Protein AF-A0A839EZM9-F1 (afdb_monomer)

Nearest PDB structures (foldseek):
  3ia8-assembly1_A  TM=6.409E-01  e=9.139E-02  Homo sapiens
  3ec5-assembly1_A  TM=2.414E-01  e=6.499E-01  Borreliella burgdorferi
  3cka-assembly1_A  TM=2.367E-01  e=7.990E-01  Borreliella burgdorferi
  2af5-assembly1_A  TM=2.163E-01  e=9.822E-01  Borreliella burgdorferi
  7sqc-assembly1_V1  TM=1.713E-01  e=1.410E+00  Chlamydomonas reinhardtii

Solvent-accessible surface area (backbone atoms only — not comparable to full-atom values): 9876 Å² total; per-residue (Å²): 140,86,83,84,84,84,82,83,82,83,82,82,80,82,77,81,78,79,79,77,78,74,74,77,53,41,67,59,53,51,56,54,58,55,73,52,51,45,60,26,35,43,71,54,88,91,54,70,34,35,39,36,29,43,70,40,80,93,68,60,28,37,40,38,38,37,37,61,46,101,88,44,48,36,37,36,40,35,37,68,60,88,79,41,31,35,35,41,34,40,43,76,88,68,28,36,34,30,26,32,57,77,45,56,47,99,85,63,25,44,29,28,41,56,74,53,61,46,75,58,82,49,66,89,39,68,42,69,42,32,37,36,45,31,82,43,87,92,66,36,37,35,40,27,56,29,71,42,51,30,92,56,86,85,56,78,94,71,69,68,40,63,79,46,45,25,32,56,81,129

Structure (mmCIF, N/CA/C/O backbone):
data_AF-A0A839EZM9-F1
#
_entry.id   AF-A0A839EZM9-F1
#
loop_
_atom_site.group_PDB
_atom_site.id
_atom_site.type_symbol
_atom_site.label_atom_id
_atom_site.label_alt_id
_atom_site.label_comp_id
_atom_site.label_asym_id
_atom_site.label_entity_id
_atom_site.label_seq_id
_atom_site.pdbx_PDB_ins_code
_atom_site.Cartn_x
_atom_site.Cartn_y
_atom_site.Cartn_z
_atom_site.occupancy
_atom_site.B_iso_or_equiv
_atom_site.auth_seq_id
_atom_site.auth_comp_id
_atom_site.auth_asym_id
_atom_site.auth_atom_id
_atom_site.pdbx_PDB_model_num
ATOM 1 N N . MET A 1 1 ? -30.569 -65.430 45.690 1.00 43.56 1 MET A N 1
ATOM 2 C CA . MET A 1 1 ? -30.131 -65.496 44.280 1.00 43.56 1 MET A CA 1
ATOM 3 C C . MET A 1 1 ? -30.342 -64.098 43.716 1.00 43.56 1 MET A C 1
ATOM 5 O O . MET A 1 1 ? -31.481 -63.703 43.513 1.00 43.56 1 MET A O 1
ATOM 9 N N . SER A 1 2 ? -29.278 -63.297 43.670 1.00 43.06 2 SER A N 1
ATOM 10 C CA . SER A 1 2 ? -29.347 -61.831 43.569 1.00 43.06 2 SER A CA 1
ATOM 11 C C . SER A 1 2 ? -28.694 -61.381 42.264 1.00 43.06 2 SER A C 1
ATOM 13 O O . SER A 1 2 ? -27.519 -61.664 42.055 1.00 43.06 2 SER A O 1
ATOM 15 N N . ILE A 1 3 ? -29.442 -60.702 41.391 1.00 44.88 3 ILE A N 1
ATOM 16 C CA . ILE A 1 3 ? -28.928 -60.137 40.132 1.00 44.88 3 ILE A CA 1
ATOM 17 C C . ILE A 1 3 ? -28.670 -58.638 40.358 1.00 44.88 3 ILE A C 1
ATOM 19 O O . ILE A 1 3 ? -29.610 -57.936 40.745 1.00 44.88 3 ILE A O 1
ATOM 23 N N . PRO A 1 4 ? -27.447 -58.113 40.145 1.00 52.09 4 PRO A N 1
ATOM 24 C CA . PRO A 1 4 ? -27.188 -56.687 40.285 1.00 52.09 4 PRO A CA 1
ATOM 25 C C . PRO A 1 4 ? -27.664 -55.933 39.035 1.00 52.09 4 PRO A C 1
ATOM 27 O O . PRO A 1 4 ? -27.458 -56.364 37.902 1.00 52.09 4 PRO A O 1
ATOM 30 N N . ARG A 1 5 ? -28.315 -54.788 39.251 1.00 53.97 5 ARG A N 1
ATOM 31 C CA . ARG A 1 5 ? -28.711 -53.842 38.202 1.00 53.97 5 ARG A CA 1
ATOM 32 C C . ARG A 1 5 ? -27.515 -52.949 37.863 1.00 53.97 5 ARG A C 1
ATOM 34 O O . ARG A 1 5 ? -27.083 -52.176 38.711 1.00 53.97 5 ARG A O 1
ATOM 41 N N . PHE A 1 6 ? -27.005 -53.034 36.637 1.00 49.25 6 PHE A N 1
ATOM 42 C CA . PHE A 1 6 ? -26.054 -52.058 36.104 1.00 49.25 6 PHE A CA 1
ATOM 43 C C . PHE A 1 6 ? -26.814 -50.800 35.669 1.00 49.25 6 PHE A C 1
ATOM 45 O O . PHE A 1 6 ? -27.643 -50.853 34.762 1.00 49.25 6 PHE A O 1
ATOM 52 N N . ALA A 1 7 ? -26.552 -49.673 36.331 1.00 53.09 7 ALA A N 1
ATOM 53 C CA . ALA A 1 7 ? -26.998 -48.361 35.880 1.00 53.09 7 ALA A CA 1
ATOM 54 C C . ALA A 1 7 ? -26.019 -47.851 34.812 1.00 53.09 7 ALA A C 1
ATOM 56 O O . ALA A 1 7 ? -24.837 -47.658 35.090 1.00 53.09 7 ALA A O 1
ATOM 57 N N . LEU A 1 8 ? -26.506 -47.665 33.585 1.00 51.34 8 LEU A N 1
ATOM 58 C CA . LEU A 1 8 ? -25.738 -47.094 32.484 1.00 51.34 8 LEU A CA 1
ATOM 59 C C . LEU A 1 8 ? -25.811 -45.563 32.590 1.00 51.34 8 LEU A C 1
ATOM 61 O O . LEU A 1 8 ? -26.874 -44.977 32.395 1.00 51.34 8 LEU A O 1
ATOM 65 N N . ALA A 1 9 ? -24.701 -44.921 32.949 1.00 54.12 9 ALA A N 1
ATOM 66 C CA . ALA A 1 9 ? -24.593 -43.467 32.976 1.00 54.12 9 ALA A CA 1
ATOM 67 C C . ALA A 1 9 ? -24.243 -42.958 31.570 1.00 54.12 9 ALA A C 1
ATOM 69 O O . ALA A 1 9 ? -23.129 -43.154 31.086 1.00 54.12 9 ALA A O 1
ATOM 70 N N . THR A 1 10 ? -25.200 -42.321 30.900 1.00 58.19 10 THR A N 1
ATOM 71 C CA . THR A 1 10 ? -24.988 -41.693 29.592 1.00 58.19 10 THR A CA 1
ATOM 72 C C . THR A 1 10 ? -24.277 -40.354 29.789 1.00 58.19 10 THR A C 1
ATOM 74 O O . THR A 1 10 ? -24.883 -39.382 30.235 1.00 58.19 10 THR A O 1
ATOM 77 N N . ALA A 1 11 ? -22.981 -40.295 29.484 1.00 58.50 11 ALA A N 1
ATOM 78 C CA . ALA A 1 11 ? -22.226 -39.046 29.465 1.00 58.50 11 ALA A CA 1
ATOM 79 C C . ALA A 1 11 ? -22.577 -38.252 28.195 1.00 58.50 11 ALA A C 1
ATOM 81 O O . ALA A 1 11 ? -22.257 -38.667 27.081 1.00 58.50 11 ALA A O 1
ATOM 82 N N . LEU A 1 12 ? -23.259 -37.117 28.360 1.00 59.53 12 LEU A N 1
ATOM 83 C CA . LEU A 1 12 ? -23.589 -36.196 27.274 1.00 59.53 12 LEU A CA 1
ATOM 84 C C . LEU A 1 12 ? -22.368 -35.302 26.998 1.00 59.53 12 LEU A C 1
ATOM 86 O O . LEU A 1 12 ? -22.101 -34.356 27.737 1.00 59.53 12 LEU A O 1
ATOM 90 N N . ALA A 1 13 ? -21.594 -35.621 25.961 1.00 56.31 13 ALA A N 1
ATOM 91 C CA . ALA A 1 13 ? -20.490 -34.776 25.517 1.00 56.31 13 ALA A CA 1
ATOM 92 C C . ALA A 1 13 ? -21.050 -33.536 24.795 1.00 56.31 13 ALA A C 1
ATOM 94 O O . ALA A 1 13 ? -21.549 -33.637 23.676 1.00 56.31 13 ALA A O 1
ATOM 95 N N . LEU A 1 14 ? -20.981 -32.362 25.432 1.00 57.12 14 LEU A N 1
ATOM 96 C CA . LEU A 1 14 ? -21.237 -31.084 24.765 1.00 57.12 14 LEU A CA 1
ATOM 97 C C . LEU A 1 14 ? -20.052 -30.762 23.846 1.00 57.12 14 LEU A C 1
ATOM 99 O O . LEU A 1 14 ? -18.995 -30.323 24.296 1.00 57.12 14 LEU A O 1
ATOM 103 N N . SER A 1 15 ? -20.226 -30.983 22.547 1.00 54.53 15 SER A N 1
ATOM 104 C CA . SER A 1 15 ? -19.285 -30.521 21.529 1.00 54.53 15 SER A CA 1
ATOM 105 C C . SER A 1 15 ? -19.482 -29.019 21.307 1.00 54.53 15 SER A C 1
ATOM 107 O O . SER A 1 15 ? -20.420 -28.605 20.625 1.00 54.53 15 SER A O 1
ATOM 109 N N . TRP A 1 16 ? -18.605 -28.184 21.871 1.00 59.19 16 TRP A N 1
ATOM 110 C CA . TRP A 1 16 ? -18.523 -26.781 21.464 1.00 59.19 16 TRP A CA 1
ATOM 111 C C . TRP A 1 16 ? -18.005 -26.711 20.027 1.00 59.19 16 TRP A C 1
ATOM 113 O O . TRP A 1 16 ? -16.825 -26.925 19.761 1.00 59.19 16 TRP A O 1
ATOM 123 N N . SER A 1 17 ? -18.907 -26.426 19.090 1.00 59.75 17 SER A N 1
ATOM 124 C CA . SER A 1 17 ? -18.523 -26.070 17.728 1.00 59.75 17 SER A CA 1
ATOM 125 C C . SER A 1 17 ? -17.975 -24.648 17.752 1.00 59.75 17 SER A C 1
ATOM 127 O O . SER A 1 17 ? -18.729 -23.691 17.922 1.00 59.75 17 SER A O 1
ATOM 129 N N . VAL A 1 18 ? -16.658 -24.505 17.607 1.00 55.12 18 VAL A N 1
ATOM 130 C CA . VAL A 1 18 ? -16.046 -23.210 17.309 1.00 55.12 18 VAL A CA 1
ATOM 131 C C . VAL A 1 18 ? -16.467 -22.857 15.886 1.00 55.12 18 VAL A C 1
ATOM 133 O O . VAL A 1 18 ? -16.009 -23.476 14.927 1.00 55.12 18 VAL A O 1
ATOM 136 N N . ALA A 1 19 ? -17.396 -21.914 15.743 1.00 54.34 19 ALA A N 1
ATOM 137 C CA . ALA A 1 19 ? -17.749 -21.380 14.437 1.00 54.34 19 ALA A CA 1
ATOM 138 C C . ALA A 1 19 ? -16.514 -20.669 13.868 1.00 54.34 19 ALA A C 1
ATOM 140 O O . ALA A 1 19 ? -16.079 -19.650 14.400 1.00 54.34 19 ALA A O 1
ATOM 141 N N . ALA A 1 20 ? -15.928 -21.226 12.809 1.00 57.66 20 ALA A N 1
ATOM 142 C CA . ALA A 1 20 ? -14.889 -20.545 12.056 1.00 57.66 20 ALA A CA 1
ATOM 143 C C . ALA A 1 20 ? -15.525 -19.334 11.360 1.00 57.66 20 ALA A C 1
ATOM 145 O O . ALA A 1 20 ? -16.372 -19.491 10.479 1.00 57.66 20 ALA A O 1
ATOM 146 N N . THR A 1 21 ? -15.157 -18.124 11.778 1.00 59.38 21 THR A N 1
ATOM 147 C CA . THR A 1 21 ? -15.576 -16.895 11.101 1.00 59.38 21 THR A CA 1
ATOM 148 C C . THR A 1 21 ? -15.022 -16.920 9.678 1.00 59.38 21 THR A C 1
ATOM 150 O O . THR A 1 21 ? -13.809 -16.999 9.488 1.00 59.38 21 THR A O 1
ATOM 153 N N . ALA A 1 22 ? -15.901 -16.894 8.674 1.00 68.00 22 ALA A N 1
ATOM 154 C CA . ALA A 1 22 ? -15.484 -16.831 7.278 1.00 68.00 22 ALA A CA 1
ATOM 155 C C . ALA A 1 22 ? -14.652 -15.562 7.030 1.00 68.00 22 ALA A C 1
ATOM 157 O O . ALA A 1 22 ? -14.958 -14.500 7.579 1.00 68.00 22 ALA A O 1
ATOM 158 N N . ALA A 1 23 ? -13.611 -15.669 6.199 1.00 71.56 23 ALA A N 1
ATOM 159 C CA . ALA A 1 23 ? -12.811 -14.514 5.805 1.00 71.56 23 ALA A CA 1
ATOM 160 C C . ALA A 1 23 ? -13.709 -13.422 5.180 1.00 71.56 23 ALA A C 1
ATOM 162 O O . ALA A 1 23 ? -14.662 -13.748 4.462 1.00 71.56 23 ALA A O 1
ATOM 163 N N . PRO A 1 24 ? -13.435 -12.130 5.438 1.00 80.00 24 PRO A N 1
ATOM 164 C CA . PRO A 1 24 ? -14.200 -11.042 4.857 1.00 80.00 24 PRO A CA 1
ATOM 165 C C . PRO A 1 24 ? -14.082 -11.068 3.333 1.00 80.00 24 PRO A C 1
ATOM 167 O O . PRO A 1 24 ? -13.002 -11.250 2.772 1.00 80.00 24 PRO A O 1
ATOM 170 N N . ALA A 1 25 ? -15.206 -10.836 2.657 1.00 91.44 25 ALA A N 1
ATOM 171 C CA . ALA A 1 25 ? -15.217 -10.662 1.212 1.00 91.44 25 ALA A CA 1
ATOM 172 C C . ALA A 1 25 ? -14.429 -9.402 0.813 1.00 91.44 25 ALA A C 1
ATOM 174 O O . ALA A 1 25 ? -14.484 -8.384 1.507 1.00 91.44 25 ALA A O 1
ATOM 175 N N . SER A 1 26 ? -13.776 -9.420 -0.351 1.00 96.88 26 SER A N 1
ATOM 176 C CA . SER A 1 26 ? -12.972 -8.298 -0.861 1.00 96.88 26 SER A CA 1
ATOM 177 C C . SER A 1 26 ? -13.730 -6.966 -0.901 1.00 96.88 26 SER A C 1
ATOM 179 O O . SER A 1 26 ? -13.164 -5.925 -0.582 1.00 96.88 26 SER A O 1
ATOM 181 N N . LYS A 1 27 ? -15.036 -6.992 -1.203 1.00 97.06 27 LYS A N 1
ATOM 182 C CA . LYS A 1 27 ? -15.904 -5.801 -1.159 1.00 97.06 27 LYS A CA 1
ATOM 183 C C . LYS A 1 27 ? -16.005 -5.201 0.246 1.00 97.06 27 LYS A C 1
ATOM 185 O O . LYS A 1 27 ? -15.960 -3.986 0.385 1.00 97.06 27 LYS A O 1
ATOM 190 N N . ALA A 1 28 ? -16.097 -6.031 1.286 1.00 96.75 28 ALA A N 1
ATOM 191 C CA . ALA A 1 28 ? -16.143 -5.553 2.666 1.00 96.75 28 ALA A CA 1
ATOM 192 C C . ALA A 1 28 ? -14.812 -4.903 3.073 1.00 96.75 28 ALA A C 1
ATOM 194 O O . ALA A 1 28 ? -14.814 -3.838 3.685 1.00 96.75 28 ALA A O 1
ATOM 195 N N . VAL A 1 29 ? -13.683 -5.497 2.675 1.00 97.69 29 VAL A N 1
ATOM 196 C CA . VAL A 1 29 ? -12.350 -4.912 2.900 1.00 97.69 29 VAL A CA 1
ATOM 197 C C . VAL A 1 29 ? -12.203 -3.583 2.159 1.00 97.69 29 VAL A C 1
ATOM 199 O O . VAL A 1 29 ? -11.727 -2.609 2.734 1.00 97.69 29 VAL A O 1
ATOM 202 N N . PHE A 1 30 ? -12.685 -3.496 0.919 1.00 98.44 30 PHE A N 1
ATOM 203 C CA . PHE A 1 30 ? -12.674 -2.249 0.157 1.00 98.44 30 PHE A CA 1
ATOM 204 C C . PHE A 1 30 ? -13.476 -1.130 0.838 1.00 98.44 30 PHE A C 1
ATOM 206 O O . PHE A 1 30 ? -12.992 -0.003 0.930 1.00 98.44 30 PHE A O 1
ATOM 213 N N . GLU A 1 31 ? -14.665 -1.422 1.374 1.00 97.69 31 GLU A N 1
ATOM 214 C CA . GLU A 1 31 ? -15.433 -0.433 2.145 1.00 97.69 31 GLU A CA 1
ATOM 215 C C . GLU A 1 31 ? -14.702 0.006 3.423 1.00 97.69 31 GLU A C 1
ATOM 217 O O . GLU A 1 31 ? -14.730 1.185 3.781 1.00 97.69 31 GLU A O 1
ATOM 222 N N . GLN A 1 32 ? -13.974 -0.898 4.083 1.00 96.75 32 GLN A N 1
ATOM 223 C CA . GLN A 1 32 ? -13.144 -0.516 5.224 1.00 96.75 32 GLN A CA 1
ATOM 224 C C . GLN A 1 32 ? -11.972 0.383 4.824 1.00 96.75 32 GLN A C 1
ATOM 226 O O . GLN A 1 32 ? -11.721 1.368 5.516 1.00 96.75 32 GLN A O 1
ATOM 231 N N . LEU A 1 33 ? -11.312 0.130 3.690 1.00 97.88 33 LEU A N 1
ATOM 232 C CA . LEU A 1 33 ? -10.267 1.020 3.166 1.00 97.88 33 LEU A CA 1
ATOM 233 C C . LEU A 1 33 ? -10.797 2.441 2.939 1.00 97.88 33 LEU A C 1
ATOM 235 O O . LEU A 1 33 ? -10.107 3.413 3.241 1.00 97.88 33 LEU A O 1
ATOM 239 N N . LYS A 1 34 ? -12.045 2.593 2.476 1.00 97.81 34 LYS A N 1
ATOM 240 C CA . LYS A 1 34 ? -12.670 3.920 2.338 1.00 97.81 34 LYS A CA 1
ATOM 241 C C . LYS A 1 34 ? -12.819 4.642 3.676 1.00 97.81 34 LYS A C 1
ATOM 243 O O . LYS A 1 34 ? -12.638 5.857 3.723 1.00 97.81 34 LYS A O 1
ATOM 248 N N . SER A 1 35 ? -13.117 3.923 4.761 1.00 95.94 35 SER A N 1
ATOM 249 C CA . SER A 1 35 ? -13.241 4.527 6.099 1.00 95.94 35 SER A CA 1
ATOM 250 C C . SER A 1 35 ? -11.921 5.076 6.655 1.00 95.94 35 SER A C 1
ATOM 252 O O . SER A 1 35 ? -11.928 5.867 7.602 1.00 95.94 35 SER A O 1
ATOM 254 N N . LEU A 1 36 ? -10.785 4.729 6.040 1.00 96.56 36 LEU A N 1
ATOM 255 C CA . LEU A 1 36 ? -9.480 5.275 6.404 1.00 96.56 36 LEU A CA 1
ATOM 256 C C . LEU A 1 36 ? -9.278 6.716 5.930 1.00 96.56 36 LEU A C 1
ATOM 258 O O . LEU A 1 36 ? -8.268 7.308 6.288 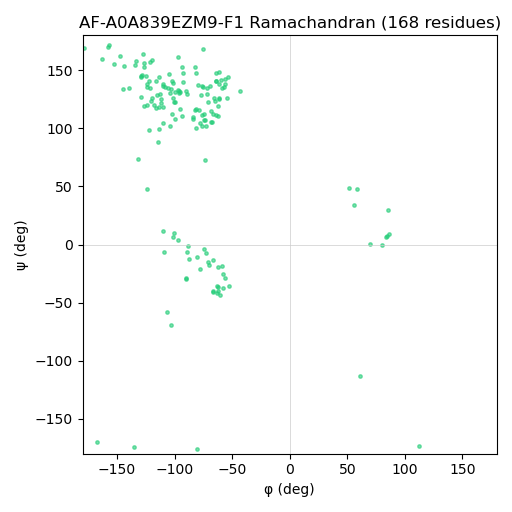1.00 96.56 36 LEU A O 1
ATOM 262 N N . ALA A 1 37 ? -10.223 7.308 5.191 1.00 96.69 37 ALA A N 1
ATOM 263 C CA . ALA A 1 37 ? -10.101 8.656 4.638 1.00 96.69 37 ALA A CA 1
ATOM 264 C C . ALA A 1 37 ? -9.507 9.678 5.631 1.00 96.69 37 ALA A C 1
ATOM 266 O O . ALA A 1 37 ? -9.935 9.751 6.786 1.00 96.69 37 ALA A O 1
ATOM 267 N N . GLY A 1 38 ? -8.523 10.457 5.183 1.00 96.44 38 GLY A N 1
ATOM 268 C CA . GLY A 1 38 ? -7.777 11.433 5.983 1.00 96.44 38 GLY A CA 1
ATOM 269 C C . GLY A 1 38 ? -6.312 11.056 6.210 1.00 96.44 38 GLY A C 1
ATOM 270 O O . GLY A 1 38 ? -5.809 10.092 5.632 1.00 96.44 38 GLY A O 1
ATOM 271 N N . ASP A 1 39 ? -5.649 11.850 7.050 1.00 97.31 39 ASP A N 1
ATOM 272 C CA . ASP A 1 39 ? -4.213 11.750 7.321 1.00 97.31 39 ASP A CA 1
ATOM 273 C C . ASP A 1 39 ? -3.912 10.862 8.530 1.00 97.31 39 ASP A C 1
ATOM 275 O O . ASP A 1 39 ? -4.591 10.918 9.562 1.00 97.31 39 ASP A O 1
ATOM 279 N N . TRP A 1 40 ? -2.854 10.068 8.390 1.00 97.44 40 TRP A N 1
ATOM 280 C CA . TRP A 1 40 ? -2.313 9.168 9.397 1.00 97.44 40 TRP A CA 1
ATOM 281 C C . TRP A 1 40 ? -0.817 9.420 9.536 1.00 97.44 40 TRP A C 1
ATOM 283 O O . TRP A 1 40 ? -0.077 9.409 8.553 1.00 97.44 40 TRP A O 1
ATOM 293 N N . HIS A 1 41 ? -0.364 9.657 10.756 1.00 96.88 41 HIS A N 1
ATOM 294 C CA . HIS A 1 41 ? 1.007 10.043 11.056 1.00 96.88 41 HIS A CA 1
ATOM 295 C C . HIS A 1 41 ? 1.730 8.894 11.736 1.00 96.88 41 HIS A C 1
ATOM 297 O O . HIS A 1 41 ? 1.188 8.272 12.650 1.00 96.88 41 HIS A O 1
ATOM 303 N N . SER A 1 42 ? 2.960 8.626 11.299 1.00 96.38 42 SER A N 1
ATOM 304 C CA . SER A 1 42 ? 3.783 7.574 11.891 1.00 96.38 42 SER A CA 1
ATOM 305 C C . SER A 1 42 ? 3.993 7.835 13.385 1.00 96.38 42 SER A C 1
ATOM 307 O O . SER A 1 42 ? 4.394 8.931 13.784 1.00 96.38 42 SER A O 1
ATOM 309 N N . THR A 1 43 ? 3.840 6.800 14.207 1.00 95.69 43 THR A N 1
ATOM 310 C CA . THR A 1 43 ? 4.125 6.859 15.650 1.00 95.69 43 THR A CA 1
ATOM 311 C C . THR A 1 43 ? 5.619 6.725 15.966 1.00 95.69 43 THR A C 1
ATOM 313 O O . THR A 1 43 ? 6.059 6.992 17.089 1.00 95.69 43 THR A O 1
ATOM 316 N N . LYS A 1 44 ? 6.445 6.351 14.978 1.00 94.81 44 LYS A N 1
ATOM 317 C CA . LYS A 1 44 ? 7.899 6.235 15.125 1.00 94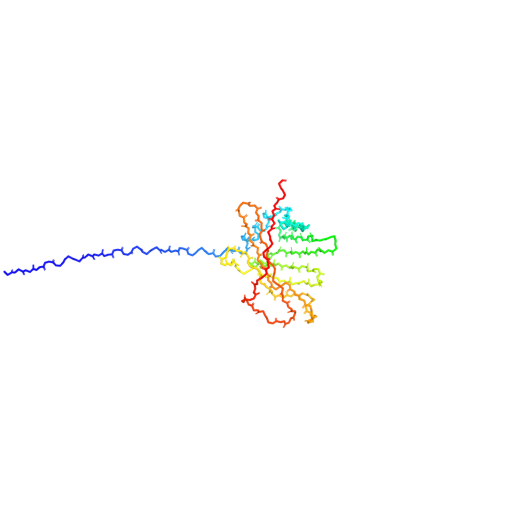.81 44 LYS A CA 1
ATOM 318 C C . LYS A 1 44 ? 8.531 7.599 15.409 1.00 94.81 44 LYS A C 1
ATOM 320 O O . LYS A 1 44 ? 8.431 8.536 14.615 1.00 94.81 44 LYS A O 1
ATOM 325 N N . LYS A 1 45 ? 9.256 7.698 16.527 1.00 94.25 45 LYS A N 1
ATOM 326 C CA . LYS A 1 45 ? 9.942 8.928 16.948 1.00 94.25 45 LYS A CA 1
ATOM 327 C C . LYS A 1 45 ? 10.878 9.454 15.853 1.00 94.25 45 LYS A C 1
ATOM 329 O O . LYS A 1 45 ? 11.778 8.746 15.409 1.00 94.25 45 LYS A O 1
ATOM 334 N N . GLY A 1 46 ? 10.696 10.721 15.478 1.00 92.69 46 GLY A N 1
ATOM 335 C CA . GLY A 1 46 ? 11.516 11.403 14.470 1.00 92.69 46 GLY A CA 1
ATOM 336 C C . GLY A 1 46 ? 11.140 11.093 13.018 1.00 92.69 46 GLY A C 1
ATOM 337 O O . GLY A 1 46 ? 11.761 11.644 12.113 1.00 92.69 46 GLY A O 1
ATOM 338 N N . SER A 1 47 ? 10.136 10.244 12.784 1.00 94.12 47 SER A N 1
ATOM 339 C CA . SER A 1 47 ? 9.569 10.032 11.454 1.00 94.12 47 SER A CA 1
ATOM 340 C C . SER A 1 47 ? 8.688 11.216 11.060 1.00 94.12 47 SER A C 1
ATOM 342 O O . SER A 1 47 ? 7.882 11.692 11.859 1.00 94.12 47 SER A O 1
ATOM 344 N N . ALA A 1 48 ? 8.838 11.678 9.820 1.00 93.88 48 ALA A N 1
ATOM 345 C CA . ALA A 1 48 ? 7.947 12.655 9.199 1.00 93.88 48 ALA A CA 1
ATOM 346 C C . ALA A 1 48 ? 6.936 11.986 8.251 1.00 93.88 48 ALA A C 1
ATOM 348 O O . ALA A 1 48 ? 6.269 12.683 7.489 1.00 93.88 48 ALA A O 1
ATOM 349 N N . THR A 1 49 ? 6.851 10.649 8.264 1.00 96.38 49 THR A N 1
ATOM 350 C CA . THR A 1 49 ? 5.978 9.910 7.354 1.00 96.38 49 THR A CA 1
ATOM 351 C C . THR A 1 49 ? 4.512 10.212 7.649 1.00 96.38 49 THR A C 1
ATOM 353 O O . THR A 1 49 ? 4.039 10.029 8.775 1.00 96.38 49 THR A O 1
ATOM 356 N N . VAL A 1 50 ? 3.796 10.631 6.607 1.00 97.19 50 VAL A N 1
ATOM 357 C CA . VAL A 1 50 ? 2.339 10.796 6.604 1.00 97.19 50 VAL A CA 1
ATOM 358 C C . VAL A 1 50 ? 1.744 9.917 5.514 1.00 97.19 50 VAL A C 1
ATOM 360 O O . VAL A 1 50 ? 2.235 9.915 4.382 1.00 97.19 50 VAL A O 1
ATOM 363 N N . VAL A 1 51 ? 0.676 9.201 5.855 1.00 97.75 51 VAL A N 1
ATOM 364 C CA . VAL A 1 51 ? -0.128 8.407 4.929 1.00 97.75 51 VAL A CA 1
ATOM 365 C C . VAL A 1 51 ? -1.512 9.036 4.826 1.00 97.75 51 VAL A C 1
ATOM 367 O O . VAL A 1 51 ? -2.233 9.130 5.815 1.00 97.75 51 VAL A O 1
ATOM 370 N N . ASN A 1 52 ? -1.891 9.475 3.630 1.00 97.94 52 ASN A N 1
ATOM 371 C CA . ASN A 1 52 ? -3.229 9.990 3.354 1.00 97.94 52 ASN A CA 1
ATOM 372 C C . ASN A 1 52 ? -4.050 8.940 2.609 1.00 97.94 52 ASN A C 1
ATOM 374 O O . ASN A 1 52 ? -3.581 8.388 1.613 1.00 97.94 52 ASN A O 1
ATOM 378 N N . TYR A 1 53 ? -5.289 8.730 3.042 1.00 98.31 53 TYR A N 1
ATOM 379 C CA . TYR A 1 53 ? -6.279 7.971 2.283 1.00 98.31 53 TYR A CA 1
ATOM 380 C C . TYR A 1 53 ? -7.366 8.904 1.765 1.00 98.31 53 TYR A C 1
ATOM 382 O O . TYR A 1 53 ? -7.881 9.759 2.490 1.00 98.31 53 TYR A O 1
ATOM 390 N N . ARG A 1 54 ? -7.783 8.704 0.518 1.00 98.56 54 ARG A N 1
ATOM 391 C CA . ARG A 1 54 ? -8.922 9.418 -0.073 1.00 98.56 54 ARG A CA 1
ATOM 392 C C . ARG A 1 54 ? -9.587 8.594 -1.160 1.00 98.56 54 ARG A C 1
ATOM 394 O O . ARG A 1 54 ? -8.946 7.772 -1.808 1.00 98.56 54 ARG A O 1
ATOM 401 N N . THR A 1 55 ? -10.862 8.853 -1.412 1.00 98.69 55 THR A N 1
ATOM 402 C CA . THR A 1 55 ? -11.582 8.252 -2.536 1.00 98.69 55 THR A CA 1
ATOM 403 C C . THR A 1 55 ? -11.533 9.146 -3.773 1.00 98.69 55 THR A C 1
ATOM 405 O O . THR A 1 55 ? -11.505 10.373 -3.681 1.00 98.69 55 THR A O 1
ATOM 408 N N . ILE A 1 56 ? -11.520 8.524 -4.952 1.00 98.50 56 ILE A N 1
ATOM 409 C CA . ILE A 1 56 ? -11.720 9.175 -6.257 1.00 98.50 56 ILE A CA 1
ATOM 410 C C . ILE A 1 56 ? -12.681 8.354 -7.109 1.00 98.50 56 ILE A C 1
ATOM 412 O O . ILE A 1 56 ? -13.245 7.371 -6.629 1.00 98.50 56 ILE A O 1
ATOM 416 N N . ALA A 1 57 ? -12.868 8.765 -8.369 1.00 98.00 57 ALA A N 1
ATOM 417 C CA . ALA A 1 57 ? -13.675 8.045 -9.351 1.00 98.00 57 ALA A CA 1
ATOM 418 C C . ALA A 1 57 ? -15.075 7.717 -8.804 1.00 98.00 57 ALA A C 1
ATOM 420 O O . ALA A 1 57 ? -15.522 6.580 -8.831 1.00 98.00 57 ALA A O 1
ATOM 421 N N . ASN A 1 58 ? -15.751 8.716 -8.226 1.00 97.56 58 ASN A N 1
ATOM 422 C CA . ASN A 1 58 ? -17.069 8.534 -7.612 1.00 97.56 58 ASN A CA 1
ATOM 423 C C . ASN A 1 58 ? -17.108 7.435 -6.519 1.00 97.56 58 ASN A C 1
ATOM 425 O O . ASN A 1 58 ? -18.093 6.718 -6.369 1.00 97.56 58 ASN A O 1
ATOM 429 N N . GLY A 1 59 ? -16.014 7.269 -5.768 1.00 97.19 59 GLY A N 1
ATOM 430 C CA . GLY A 1 59 ? -15.927 6.301 -4.674 1.00 97.19 59 GLY A CA 1
ATOM 431 C C . GLY A 1 59 ? -15.579 4.873 -5.098 1.00 97.19 59 GLY A C 1
ATOM 432 O O . GLY A 1 59 ? -15.584 3.986 -4.245 1.00 97.19 59 GLY A O 1
ATOM 433 N N . THR A 1 60 ? -15.257 4.623 -6.371 1.00 98.31 60 THR A N 1
ATOM 434 C CA . THR A 1 60 ? -14.855 3.287 -6.854 1.00 98.31 60 THR A CA 1
ATOM 435 C C . THR A 1 60 ? -13.354 3.028 -6.747 1.00 98.31 60 THR A C 1
ATOM 437 O O . THR A 1 60 ? -12.890 1.938 -7.075 1.00 98.31 60 THR A O 1
ATOM 440 N N . THR A 1 61 ? -12.587 4.012 -6.279 1.00 98.81 61 THR A N 1
ATOM 441 C CA . THR A 1 61 ? -11.135 3.912 -6.126 1.00 98.81 61 THR A CA 1
ATOM 442 C C . THR A 1 61 ? -10.700 4.572 -4.825 1.00 98.81 61 THR A C 1
ATOM 444 O O . THR A 1 61 ? -11.127 5.692 -4.535 1.00 98.81 61 THR A O 1
ATOM 447 N N . VAL A 1 62 ? -9.830 3.903 -4.065 1.00 98.94 62 VAL A N 1
ATOM 448 C CA . VAL A 1 62 ? -9.135 4.486 -2.904 1.00 98.94 62 VAL A CA 1
ATOM 449 C C . VAL A 1 62 ? -7.686 4.749 -3.296 1.00 98.94 62 VAL A C 1
ATOM 451 O O . VAL A 1 62 ? -7.045 3.902 -3.912 1.00 98.94 62 VAL A O 1
ATOM 454 N N . VAL A 1 63 ? -7.179 5.926 -2.951 1.00 98.88 63 VAL A N 1
ATOM 455 C CA . VAL A 1 63 ? -5.774 6.298 -3.101 1.00 98.88 63 VAL A CA 1
ATOM 456 C C . VAL A 1 63 ? -5.169 6.421 -1.712 1.00 98.88 63 VAL A C 1
ATOM 458 O O . VAL A 1 63 ? -5.641 7.227 -0.914 1.00 98.88 63 VAL A O 1
ATOM 461 N N . GLU A 1 64 ? -4.132 5.635 -1.458 1.00 98.62 64 GLU A N 1
ATOM 462 C CA . GLU A 1 64 ? -3.221 5.738 -0.321 1.00 98.62 64 GLU A CA 1
ATOM 463 C C . GLU A 1 64 ? -1.951 6.442 -0.806 1.00 98.62 64 GLU A C 1
ATOM 465 O O . GLU A 1 64 ? -1.336 6.004 -1.775 1.00 98.62 64 GLU A O 1
ATOM 470 N N . SER A 1 65 ? -1.571 7.557 -0.192 1.00 98.25 65 SER A N 1
ATOM 471 C CA . SER A 1 65 ? -0.372 8.324 -0.558 1.00 98.25 65 SER A CA 1
ATOM 472 C C . SER A 1 65 ? 0.566 8.413 0.631 1.00 98.25 65 SER A C 1
ATOM 474 O O . SER A 1 65 ? 0.169 8.925 1.674 1.00 98.25 65 SER A O 1
ATOM 476 N N . TRP A 1 66 ? 1.806 7.964 0.462 1.00 97.81 66 TRP A N 1
ATOM 477 C CA . TRP A 1 66 ? 2.844 8.054 1.482 1.00 97.81 66 TRP A CA 1
ATOM 478 C C . TRP A 1 66 ? 3.777 9.207 1.158 1.00 97.81 66 TRP A C 1
ATOM 480 O O . TRP A 1 66 ? 4.379 9.253 0.085 1.00 97.81 66 TRP A O 1
ATOM 490 N N . THR A 1 67 ? 3.960 10.104 2.116 1.00 97.31 67 THR A N 1
ATOM 491 C CA . THR A 1 67 ? 4.981 11.150 2.061 1.00 97.31 67 THR A CA 1
ATOM 492 C C . THR A 1 67 ? 6.007 10.875 3.144 1.00 97.31 67 THR A C 1
ATOM 494 O O . THR A 1 67 ? 5.770 11.184 4.305 1.00 97.31 67 THR A O 1
ATOM 497 N N . MET A 1 68 ? 7.142 10.280 2.772 1.00 94.69 68 MET A N 1
ATOM 498 C CA . MET A 1 68 ? 8.249 9.986 3.698 1.00 94.69 68 MET A CA 1
ATOM 499 C C . MET A 1 68 ? 9.251 11.145 3.770 1.00 94.69 68 MET A C 1
ATOM 501 O O . MET A 1 68 ? 9.933 11.339 4.773 1.00 94.69 68 MET A O 1
ATOM 505 N N . SER A 1 69 ? 9.383 11.886 2.668 1.00 93.94 69 SER A N 1
ATOM 506 C CA . SER A 1 69 ? 10.131 13.139 2.550 1.00 93.94 69 SER A CA 1
ATOM 507 C C . SER A 1 69 ? 9.586 13.941 1.354 1.00 93.94 69 SER A C 1
ATOM 509 O O . SER A 1 69 ? 8.814 13.391 0.562 1.00 93.94 69 SER A O 1
ATOM 511 N N . PRO A 1 70 ? 10.002 15.207 1.148 1.00 89.56 70 PRO A N 1
ATOM 512 C CA . PRO A 1 70 ? 9.574 15.987 -0.017 1.00 89.56 70 PRO A CA 1
ATOM 513 C C . PRO A 1 70 ? 9.880 15.324 -1.369 1.00 89.56 70 PRO A C 1
ATOM 515 O O . PRO A 1 70 ? 9.159 15.553 -2.334 1.00 89.56 70 PRO A O 1
ATOM 518 N N . THR A 1 71 ? 10.930 14.501 -1.442 1.00 91.19 71 THR A N 1
ATOM 519 C CA . THR A 1 71 ? 11.393 13.843 -2.675 1.00 91.19 71 THR A CA 1
ATOM 520 C C . THR A 1 71 ? 11.132 12.338 -2.705 1.00 91.19 71 THR A C 1
ATOM 522 O O . THR A 1 71 ? 11.378 11.705 -3.728 1.00 91.19 71 THR A O 1
ATOM 525 N N . ARG A 1 72 ? 10.646 11.748 -1.607 1.00 94.25 72 ARG A N 1
ATOM 526 C CA . ARG A 1 72 ? 10.378 10.311 -1.498 1.00 94.25 72 ARG A CA 1
ATOM 527 C C . ARG A 1 72 ? 8.917 10.085 -1.136 1.00 94.25 72 ARG A C 1
ATOM 529 O O . ARG A 1 72 ? 8.534 10.164 0.033 1.00 94.25 72 ARG A O 1
ATOM 536 N N . GLN A 1 73 ? 8.129 9.790 -2.163 1.00 96.62 73 GLN A N 1
ATOM 537 C CA . GLN A 1 73 ? 6.699 9.527 -2.064 1.00 96.62 73 GLN A CA 1
ATOM 538 C C . GLN A 1 73 ? 6.356 8.219 -2.768 1.00 96.62 73 GLN A C 1
ATOM 540 O O . GLN A 1 73 ? 6.949 7.906 -3.800 1.00 96.62 73 GLN A O 1
ATOM 545 N N . SER A 1 74 ? 5.402 7.480 -2.217 1.00 97.06 74 SER A N 1
ATOM 546 C CA . SER A 1 74 ? 4.807 6.309 -2.860 1.00 97.06 74 SER A CA 1
ATOM 547 C C . SER A 1 74 ? 3.289 6.447 -2.875 1.00 97.06 74 SER A C 1
ATOM 549 O O . SER A 1 74 ? 2.712 7.293 -2.182 1.00 97.06 74 SER A O 1
ATOM 551 N N . MET A 1 75 ? 2.631 5.648 -3.704 1.00 98.25 75 MET A N 1
ATOM 552 C CA . MET A 1 75 ? 1.179 5.674 -3.818 1.00 98.25 75 MET A CA 1
ATOM 553 C C . MET A 1 75 ? 0.650 4.277 -4.067 1.00 98.25 75 MET A C 1
ATOM 555 O O . MET A 1 75 ? 1.135 3.610 -4.969 1.00 98.25 75 MET A O 1
ATOM 559 N N . THR A 1 76 ? -0.396 3.872 -3.362 1.00 98.81 76 THR A N 1
ATOM 560 C CA . THR A 1 76 ? -1.130 2.645 -3.665 1.00 98.81 76 THR A CA 1
ATOM 561 C C . THR A 1 76 ? -2.552 2.995 -4.079 1.00 98.81 76 THR A C 1
ATOM 563 O O . THR A 1 76 ? -3.256 3.74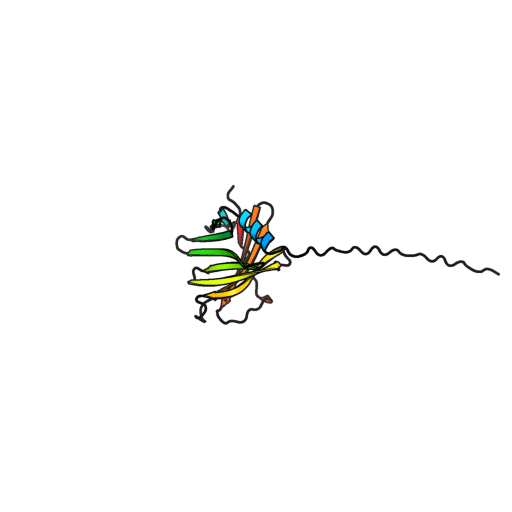2 -3.398 1.00 98.81 76 THR A O 1
ATOM 566 N N . VAL A 1 77 ? -2.985 2.471 -5.223 1.00 98.88 77 VAL A N 1
ATOM 567 C CA . VAL A 1 77 ? -4.333 2.676 -5.759 1.00 98.88 77 VAL A CA 1
ATOM 568 C C . VAL A 1 77 ? -5.114 1.374 -5.670 1.00 98.88 77 VAL A C 1
ATOM 570 O O . VAL A 1 77 ? -4.759 0.381 -6.307 1.00 98.88 77 VAL A O 1
ATOM 573 N N . TYR A 1 78 ? -6.200 1.397 -4.902 1.00 98.88 78 TYR A N 1
ATOM 574 C CA . TYR A 1 78 ? -7.066 0.250 -4.667 1.00 98.88 78 TYR A CA 1
ATOM 575 C C . TYR A 1 78 ? -8.308 0.304 -5.550 1.00 98.88 78 TYR A C 1
ATOM 577 O O . TYR A 1 78 ? -9.003 1.326 -5.595 1.00 98.88 78 TYR A O 1
ATOM 585 N N . THR A 1 79 ? -8.619 -0.807 -6.214 1.00 98.69 79 THR A N 1
ATOM 586 C CA . THR A 1 79 ? -9.790 -0.945 -7.095 1.00 98.69 79 THR A CA 1
ATOM 587 C C . THR A 1 79 ? -10.395 -2.341 -7.011 1.00 98.69 79 THR A C 1
ATOM 589 O O . THR A 1 79 ? -9.703 -3.313 -6.709 1.00 98.69 79 THR A O 1
ATOM 592 N N . MET A 1 80 ? -11.693 -2.439 -7.294 1.00 98.62 80 MET A N 1
ATOM 593 C CA . MET A 1 80 ? -12.371 -3.722 -7.461 1.00 98.62 80 MET A CA 1
ATOM 594 C C . MET A 1 80 ? -12.305 -4.174 -8.926 1.00 98.62 80 MET A C 1
ATOM 596 O O . MET A 1 80 ? -12.692 -3.424 -9.821 1.00 98.62 80 MET A O 1
ATOM 600 N N . ASP A 1 81 ? -11.879 -5.414 -9.147 1.00 97.75 81 ASP A N 1
ATOM 601 C CA . ASP A 1 81 ? -11.953 -6.163 -10.406 1.00 97.75 81 ASP A CA 1
ATOM 602 C C . ASP A 1 81 ? -12.908 -7.350 -10.199 1.00 97.75 81 ASP A C 1
ATOM 604 O O . ASP A 1 81 ? -12.526 -8.420 -9.719 1.00 97.75 81 ASP A O 1
ATOM 608 N N . GLY A 1 82 ? -14.203 -7.117 -10.438 1.00 96.19 82 GLY A N 1
ATOM 609 C CA . GLY A 1 82 ? -15.261 -8.054 -10.059 1.00 96.19 82 GLY A CA 1
ATOM 610 C C . GLY A 1 82 ? -15.299 -8.282 -8.544 1.00 96.19 82 GLY A C 1
ATOM 611 O O . GLY A 1 82 ? -15.617 -7.371 -7.776 1.00 96.19 82 GLY A O 1
ATOM 612 N N . ASP A 1 83 ? -14.972 -9.502 -8.116 1.00 96.38 83 ASP A N 1
ATOM 613 C CA . ASP A 1 83 ? -14.877 -9.877 -6.699 1.00 96.38 83 ASP A CA 1
ATOM 614 C C . ASP A 1 83 ? -13.441 -9.825 -6.153 1.00 96.38 83 ASP A C 1
ATOM 616 O O . ASP A 1 83 ? -13.220 -10.153 -4.991 1.00 96.38 83 ASP A O 1
ATOM 620 N N . ARG A 1 84 ? -12.462 -9.385 -6.953 1.00 98.06 84 ARG A N 1
ATOM 621 C CA . ARG A 1 84 ? -11.060 -9.235 -6.539 1.00 98.06 84 ARG A CA 1
ATOM 622 C C . ARG A 1 84 ? -10.796 -7.795 -6.122 1.00 98.06 84 ARG A C 1
ATOM 624 O O . ARG A 1 84 ? -11.134 -6.867 -6.851 1.00 98.06 84 ARG A O 1
ATOM 631 N N . LEU A 1 85 ? -10.156 -7.602 -4.975 1.00 98.81 85 LEU A N 1
ATOM 632 C CA . LEU A 1 85 ? -9.624 -6.300 -4.571 1.00 98.81 85 LEU A CA 1
ATOM 633 C C . LEU A 1 85 ? -8.148 -6.232 -4.967 1.00 98.81 85 LEU A C 1
ATOM 635 O O . LEU A 1 85 ? -7.338 -7.023 -4.482 1.00 98.81 85 LEU A O 1
ATOM 639 N N . LEU A 1 86 ? -7.821 -5.305 -5.862 1.00 98.81 86 LEU A N 1
ATOM 640 C CA . LEU A 1 86 ? -6.474 -5.083 -6.377 1.00 98.81 86 LEU A CA 1
ATOM 641 C C . LEU A 1 86 ? -5.865 -3.824 -5.765 1.00 98.81 86 LEU A C 1
ATOM 643 O O . LEU A 1 86 ? -6.571 -2.840 -5.540 1.00 98.81 86 LEU A O 1
ATOM 647 N N . ALA A 1 87 ? -4.552 -3.845 -5.570 1.00 98.88 87 ALA A N 1
ATOM 648 C CA . ALA A 1 87 ? -3.728 -2.719 -5.161 1.00 98.88 87 ALA A CA 1
ATOM 649 C C . ALA A 1 87 ? -2.613 -2.531 -6.196 1.00 98.88 87 ALA A C 1
ATOM 651 O O . ALA A 1 87 ? -1.829 -3.443 -6.427 1.00 98.88 87 ALA A O 1
ATOM 652 N N . THR A 1 88 ? -2.542 -1.376 -6.852 1.00 98.81 88 THR A N 1
ATOM 653 C CA . THR A 1 88 ? -1.389 -1.020 -7.698 1.00 98.81 88 THR A CA 1
ATOM 654 C C . THR A 1 88 ? -0.522 -0.042 -6.930 1.00 98.81 88 THR A C 1
ATOM 656 O O . THR A 1 88 ? -0.966 1.077 -6.670 1.00 98.81 88 THR A O 1
ATOM 659 N N . HIS A 1 89 ? 0.678 -0.465 -6.551 1.00 98.44 89 HIS A N 1
ATOM 660 C CA . HIS A 1 89 ? 1.628 0.345 -5.804 1.00 98.44 89 HIS A CA 1
ATOM 661 C C . HIS A 1 89 ? 2.621 1.000 -6.759 1.00 98.44 89 HIS A C 1
ATOM 663 O O . HIS A 1 89 ? 3.205 0.329 -7.595 1.00 98.44 89 HIS A O 1
ATOM 669 N N . TYR A 1 90 ? 2.823 2.304 -6.638 1.00 98.06 90 TYR A N 1
ATOM 670 C CA . TYR A 1 90 ? 3.801 3.097 -7.368 1.00 98.06 90 TYR A CA 1
ATOM 671 C C . TYR A 1 90 ? 4.964 3.394 -6.425 1.00 98.06 90 TYR A C 1
ATOM 673 O O . TYR A 1 90 ? 4.870 4.259 -5.547 1.00 98.06 90 TYR A O 1
ATOM 681 N N . CYS A 1 91 ? 6.051 2.646 -6.603 1.00 93.81 91 CYS A N 1
ATOM 682 C CA . CYS A 1 91 ? 7.214 2.696 -5.730 1.00 93.81 91 CYS A CA 1
ATOM 683 C C . CYS A 1 91 ? 8.123 3.888 -6.092 1.00 93.81 91 CYS A C 1
ATOM 685 O O . CYS A 1 91 ? 8.303 4.173 -7.281 1.00 93.81 91 CYS A O 1
ATOM 687 N N . PRO A 1 92 ? 8.819 4.520 -5.125 1.00 92.12 92 PRO A N 1
ATOM 688 C CA . PRO A 1 92 ? 9.861 5.507 -5.416 1.00 92.12 92 PRO A CA 1
ATOM 689 C C . PRO A 1 92 ? 11.010 4.946 -6.274 1.00 92.12 92 PRO A C 1
ATOM 691 O O . PRO A 1 92 ? 11.756 5.712 -6.876 1.00 92.12 92 PRO A O 1
ATOM 694 N N . GLN A 1 93 ? 11.152 3.615 -6.339 1.00 91.62 93 GLN A N 1
ATOM 695 C CA . GLN A 1 93 ? 12.111 2.911 -7.202 1.00 91.62 93 GLN A CA 1
ATOM 696 C C . GLN A 1 93 ? 11.714 2.934 -8.692 1.00 91.62 93 GLN A C 1
ATOM 698 O O . GLN A 1 93 ? 12.486 2.496 -9.540 1.00 91.62 93 GLN A O 1
ATOM 703 N N . GLY A 1 94 ? 10.518 3.429 -9.029 1.00 94.56 94 GLY A N 1
ATOM 704 C CA . GLY A 1 94 ? 10.042 3.551 -10.408 1.00 94.56 94 GLY A CA 1
ATOM 705 C C . GLY A 1 94 ? 9.371 2.295 -10.966 1.00 94.56 94 GLY A C 1
ATOM 706 O O . GLY A 1 94 ? 9.102 2.240 -12.165 1.00 94.56 94 GLY A O 1
ATOM 707 N N . ASN A 1 95 ? 9.099 1.289 -10.133 1.00 97.31 95 ASN A N 1
ATOM 708 C CA . ASN A 1 95 ? 8.263 0.149 -10.503 1.00 97.31 95 ASN A CA 1
ATOM 709 C C . ASN A 1 95 ? 6.817 0.314 -10.039 1.00 97.31 95 ASN A C 1
ATOM 711 O O . ASN A 1 95 ? 6.506 1.157 -9.191 1.00 97.31 95 ASN A O 1
ATOM 715 N N . ALA A 1 96 ? 5.938 -0.477 -10.656 1.00 98.00 96 ALA A N 1
ATOM 716 C CA . ALA A 1 96 ? 4.519 -0.479 -10.342 1.00 98.00 96 ALA A CA 1
ATOM 717 C C . ALA A 1 96 ? 3.981 -1.908 -10.142 1.00 98.00 96 ALA A C 1
ATOM 719 O O . ALA A 1 96 ? 3.329 -2.438 -11.052 1.00 98.00 96 ALA A O 1
ATOM 720 N N . PRO A 1 97 ? 4.304 -2.581 -9.018 1.00 98.25 97 PRO A N 1
ATOM 721 C CA . PRO A 1 97 ? 3.720 -3.874 -8.693 1.00 98.25 97 PRO A CA 1
ATOM 722 C C . PRO A 1 97 ? 2.206 -3.765 -8.476 1.00 98.25 97 PRO A C 1
ATOM 724 O O . PRO A 1 97 ? 1.688 -2.819 -7.877 1.00 98.25 97 PRO A O 1
ATOM 727 N N . ARG A 1 98 ? 1.488 -4.768 -8.972 1.00 98.69 98 ARG A N 1
AT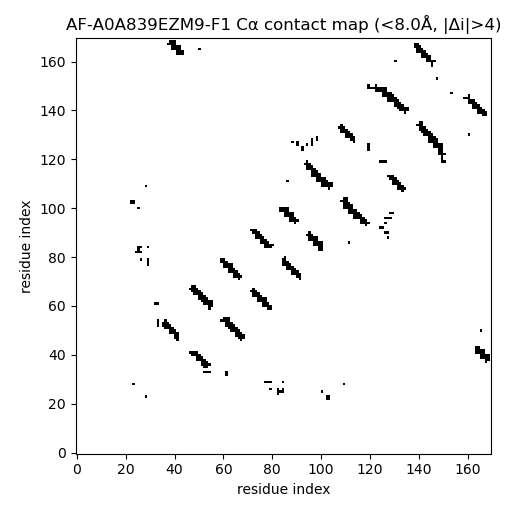OM 728 C CA . ARG A 1 98 ? 0.082 -5.023 -8.688 1.00 98.69 98 ARG A CA 1
ATOM 729 C C . ARG A 1 98 ? -0.006 -6.184 -7.717 1.00 98.69 98 ARG A C 1
ATOM 731 O O . ARG A 1 98 ? 0.578 -7.240 -7.943 1.00 98.69 98 ARG A O 1
ATOM 738 N N . LEU A 1 99 ? -0.778 -5.987 -6.665 1.00 98.75 99 LEU A N 1
ATOM 739 C CA . LEU A 1 99 ? -1.049 -6.958 -5.626 1.00 98.75 99 LEU A CA 1
ATOM 740 C C . LEU A 1 99 ? -2.551 -7.218 -5.545 1.00 98.75 99 LEU A C 1
ATOM 742 O O . LEU A 1 99 ? -3.373 -6.391 -5.951 1.00 98.75 99 LEU A O 1
ATOM 746 N N . GLN A 1 100 ? -2.920 -8.372 -5.012 1.00 98.62 100 GLN A N 1
ATOM 747 C CA . GLN A 1 100 ? -4.302 -8.770 -4.802 1.00 98.62 100 GLN A CA 1
ATOM 748 C C . GLN A 1 100 ? -4.523 -9.107 -3.331 1.00 98.62 100 GLN A C 1
ATOM 750 O O . GLN A 1 100 ? -3.747 -9.850 -2.738 1.00 98.62 100 GLN A O 1
ATOM 755 N N . PHE A 1 101 ? -5.634 -8.625 -2.775 1.00 98.56 101 PHE A N 1
ATOM 756 C CA . PHE A 1 101 ? -6.119 -9.095 -1.485 1.00 98.56 101 PHE A CA 1
ATOM 757 C C . PHE A 1 101 ? -6.452 -10.590 -1.549 1.00 98.56 101 PHE A C 1
ATOM 759 O O . PHE A 1 101 ? -7.252 -11.012 -2.395 1.00 98.56 101 PHE A O 1
ATOM 766 N N . THR A 1 102 ? -5.882 -11.376 -0.641 1.00 95.94 102 THR A N 1
ATOM 767 C CA . THR A 1 102 ? -6.116 -12.824 -0.554 1.00 95.94 102 THR A CA 1
ATOM 768 C C . THR A 1 102 ? -7.061 -13.153 0.595 1.00 95.94 102 THR A C 1
ATOM 770 O O . THR A 1 102 ? -8.218 -13.513 0.371 1.00 95.94 102 THR A O 1
ATOM 773 N N . SER A 1 103 ? -6.604 -12.982 1.828 1.00 94.19 103 SER A N 1
ATOM 774 C CA . SER A 1 103 ? -7.404 -13.132 3.044 1.00 94.19 103 SER A CA 1
ATOM 775 C C . SER A 1 103 ? -6.755 -12.361 4.194 1.00 94.19 103 SER A C 1
ATOM 777 O O . SER A 1 103 ? -5.613 -11.923 4.074 1.00 94.19 103 SER A O 1
ATOM 779 N N . PRO A 1 104 ? -7.422 -12.191 5.344 1.00 93.50 104 PRO A N 1
ATOM 780 C CA . PRO A 1 104 ? -6.704 -11.822 6.551 1.00 93.50 104 PRO A CA 1
ATOM 781 C C . PRO A 1 104 ? -5.683 -12.903 6.921 1.00 93.50 104 PRO A C 1
ATOM 783 O O . PRO A 1 104 ? -5.910 -14.090 6.660 1.00 93.50 104 PRO A O 1
ATOM 786 N N . ASP A 1 105 ? -4.578 -12.498 7.534 1.00 89.38 105 ASP A N 1
ATOM 787 C CA . ASP A 1 105 ? -3.623 -13.417 8.146 1.00 89.38 105 ASP A CA 1
ATOM 788 C C . ASP A 1 105 ? -4.091 -13.887 9.539 1.00 89.38 105 ASP A C 1
ATOM 790 O O . ASP A 1 105 ? -5.180 -13.546 10.009 1.00 89.38 105 ASP A O 1
ATOM 794 N N . ALA A 1 106 ? -3.255 -14.669 10.230 1.00 87.38 106 ALA A N 1
ATOM 795 C CA . ALA A 1 106 ? -3.559 -15.171 11.572 1.00 87.38 106 ALA A CA 1
ATOM 796 C C . ALA A 1 106 ? -3.729 -14.062 12.633 1.00 87.38 106 ALA A C 1
ATOM 798 O O . ALA A 1 106 ? -4.330 -14.311 13.677 1.00 87.38 106 ALA A O 1
ATOM 799 N N . SER A 1 107 ? -3.215 -12.854 12.379 1.00 87.81 107 SER A N 1
ATOM 800 C CA . SER A 1 107 ? -3.390 -11.677 13.238 1.00 87.81 107 SER A CA 1
ATOM 801 C C . SER A 1 107 ? -4.636 -10.854 12.888 1.00 87.81 107 SER A C 1
ATOM 803 O O . SER A 1 107 ? -4.972 -9.913 13.605 1.00 87.81 107 SER A O 1
ATOM 805 N N . GLY A 1 108 ? -5.332 -11.201 11.800 1.00 90.19 108 GLY A N 1
ATOM 806 C CA . GLY A 1 108 ? -6.461 -10.444 11.264 1.00 90.19 108 GLY A CA 1
ATOM 807 C C . GLY A 1 108 ? -6.056 -9.288 10.343 1.00 90.19 108 GLY A C 1
ATOM 808 O O . GLY A 1 108 ? -6.926 -8.522 9.931 1.00 90.19 108 GLY A O 1
ATOM 809 N N . ALA A 1 109 ? -4.774 -9.154 9.994 1.00 94.19 109 ALA A N 1
ATOM 810 C CA . ALA A 1 109 ? -4.304 -8.128 9.070 1.00 94.19 109 ALA A CA 1
ATOM 811 C C . ALA A 1 109 ? -4.648 -8.502 7.623 1.00 94.19 109 ALA A C 1
ATOM 813 O O . ALA A 1 109 ? -4.461 -9.645 7.208 1.00 94.19 109 ALA A O 1
ATOM 814 N N . TYR A 1 110 ? -5.127 -7.544 6.833 1.00 96.81 110 TYR A N 1
ATOM 815 C CA . TYR A 1 110 ? -5.449 -7.747 5.424 1.00 96.81 110 TYR A CA 1
ATOM 816 C C . TYR A 1 110 ? -4.193 -7.971 4.608 1.00 96.81 110 TYR A C 1
ATOM 818 O O . TYR A 1 110 ? -3.382 -7.057 4.471 1.00 96.81 110 TYR A O 1
ATOM 826 N N . ARG A 1 111 ? -4.057 -9.175 4.049 1.00 96.38 111 ARG A N 1
ATOM 827 C CA . ARG A 1 111 ? -2.915 -9.555 3.230 1.00 96.38 111 ARG A CA 1
ATOM 828 C C . ARG A 1 111 ? -3.152 -9.235 1.761 1.00 96.38 111 ARG A C 1
ATOM 830 O O . ARG A 1 111 ? -4.188 -9.597 1.202 1.00 96.38 111 ARG A O 1
ATOM 837 N N . PHE A 1 112 ? -2.158 -8.606 1.146 1.00 98.00 112 PHE A N 1
ATOM 838 C CA . PHE A 1 112 ? -2.066 -8.404 -0.292 1.00 98.00 112 PHE A CA 1
ATOM 839 C C . PHE A 1 112 ? -0.798 -9.068 -0.816 1.00 98.00 112 PHE A C 1
ATOM 841 O O . PHE A 1 112 ? 0.290 -8.784 -0.319 1.00 98.00 112 PHE A O 1
ATOM 848 N N . ASP A 1 113 ? -0.948 -9.928 -1.820 1.00 97.38 113 ASP A N 1
ATOM 849 C CA . ASP A 1 113 ? 0.146 -10.685 -2.431 1.00 97.38 113 ASP A CA 1
ATOM 850 C C . ASP A 1 113 ? 0.367 -10.246 -3.881 1.00 97.38 113 ASP A C 1
ATOM 852 O O . ASP A 1 113 ? -0.586 -9.916 -4.594 1.00 97.38 113 ASP A O 1
ATOM 856 N N . PHE A 1 114 ? 1.624 -10.236 -4.320 1.00 98.06 114 PHE A N 1
ATOM 857 C CA . PHE A 1 114 ? 2.022 -9.855 -5.670 1.00 98.06 114 PHE A CA 1
ATOM 858 C C . PHE A 1 114 ? 1.338 -10.705 -6.741 1.00 98.06 114 PHE A C 1
ATOM 860 O O . PHE A 1 114 ? 1.270 -11.931 -6.656 1.00 98.06 114 PHE A O 1
ATOM 867 N N . LEU A 1 115 ? 0.861 -10.024 -7.779 1.00 97.94 115 LEU A N 1
ATOM 868 C CA . LEU A 1 115 ? 0.249 -10.608 -8.964 1.00 97.94 115 LEU A CA 1
ATOM 869 C C . LEU A 1 115 ? 1.200 -10.498 -10.162 1.00 97.94 115 LEU A C 1
ATOM 871 O O . LEU A 1 115 ? 1.557 -11.505 -10.766 1.00 97.94 115 LEU A O 1
ATOM 875 N N . ASP A 1 116 ? 1.590 -9.271 -10.502 1.00 97.62 116 ASP A N 1
ATOM 876 C CA . ASP A 1 116 ? 2.556 -8.915 -11.547 1.00 97.62 116 ASP A CA 1
ATOM 877 C C . ASP A 1 116 ? 2.950 -7.432 -11.393 1.00 97.62 116 ASP A C 1
ATOM 879 O O . ASP A 1 116 ? 2.629 -6.808 -10.385 1.00 97.62 116 ASP A O 1
ATOM 883 N N . GLY A 1 117 ? 3.657 -6.832 -12.353 1.00 96.75 117 GLY A N 1
ATOM 884 C CA . GLY A 1 117 ? 3.951 -5.403 -12.290 1.00 96.75 117 GLY A CA 1
ATOM 885 C C . GLY A 1 117 ? 4.735 -4.865 -13.476 1.00 96.75 117 GLY A C 1
ATOM 886 O O . GLY A 1 117 ? 5.262 -5.616 -14.298 1.00 96.75 117 GLY A O 1
ATOM 887 N N . ALA A 1 118 ? 4.824 -3.539 -13.549 1.00 97.25 118 ALA A N 1
ATOM 888 C CA . ALA A 1 118 ? 5.641 -2.846 -14.540 1.00 97.25 118 ALA A CA 1
ATOM 889 C C . ALA A 1 118 ? 7.040 -2.511 -13.998 1.00 97.25 118 ALA A C 1
ATOM 891 O O . ALA A 1 118 ? 7.213 -2.273 -12.803 1.00 97.25 118 ALA A O 1
ATOM 892 N N . ASN A 1 119 ? 8.009 -2.423 -14.916 1.00 96.81 119 ASN A N 1
ATOM 893 C CA . ASN A 1 119 ? 9.404 -2.051 -14.655 1.00 96.81 119 ASN A CA 1
ATOM 894 C C . ASN A 1 119 ? 10.126 -2.970 -13.640 1.00 96.81 119 ASN A C 1
ATOM 896 O O . ASN A 1 119 ? 10.757 -2.510 -12.693 1.00 96.81 119 ASN A O 1
ATOM 900 N N . LEU A 1 120 ? 10.002 -4.289 -13.835 1.00 96.62 120 LEU A N 1
ATOM 901 C CA . LEU A 1 120 ? 10.604 -5.338 -12.994 1.00 96.62 120 LEU A CA 1
ATOM 902 C C . LEU A 1 120 ? 11.738 -6.107 -13.696 1.00 96.62 120 LEU A C 1
ATOM 904 O O . LEU A 1 120 ? 12.153 -7.166 -13.235 1.00 96.62 120 LEU A O 1
ATOM 908 N N . GLN A 1 121 ? 12.208 -5.614 -14.842 1.00 95.44 121 GLN A N 1
ATOM 909 C CA . GLN A 1 121 ? 13.202 -6.292 -15.679 1.00 95.44 121 GLN A CA 1
ATOM 910 C C . GLN A 1 121 ? 14.631 -6.152 -15.146 1.00 95.44 121 GLN A C 1
ATOM 912 O O . GLN A 1 121 ? 15.485 -6.949 -15.522 1.00 95.44 121 GLN A O 1
ATOM 917 N N . ASP A 1 122 ? 14.899 -5.149 -14.306 1.00 94.31 122 ASP A N 1
ATOM 918 C CA . ASP A 1 122 ? 16.208 -4.954 -13.685 1.00 94.31 122 ASP A CA 1
ATOM 919 C C . ASP A 1 122 ? 16.430 -5.995 -12.572 1.00 94.31 122 ASP A C 1
ATOM 921 O O . ASP A 1 122 ? 15.747 -5.917 -11.547 1.00 94.31 122 ASP A O 1
ATOM 925 N N . PRO A 1 123 ? 17.364 -6.954 -12.727 1.00 92.06 123 PRO A N 1
ATOM 926 C CA . PRO A 1 123 ? 17.617 -7.997 -11.732 1.00 92.06 123 PRO A CA 1
ATOM 927 C C . PRO A 1 123 ? 18.299 -7.485 -10.452 1.00 92.06 123 PRO A C 1
ATOM 929 O O . PRO A 1 123 ? 18.312 -8.197 -9.442 1.00 92.06 123 PRO A O 1
ATOM 932 N N . GLU A 1 124 ? 18.863 -6.273 -10.468 1.00 93.56 124 GLU A N 1
ATOM 933 C CA . GLU A 1 124 ? 19.395 -5.609 -9.271 1.00 93.56 124 GLU A CA 1
ATOM 934 C C . GLU A 1 124 ? 18.326 -4.796 -8.529 1.00 93.56 124 GLU A C 1
ATOM 936 O O . GLU A 1 124 ? 18.523 -4.418 -7.373 1.00 93.56 124 GLU A O 1
ATOM 941 N N . GLY A 1 125 ? 17.170 -4.583 -9.161 1.00 95.25 125 GLY A N 1
ATOM 942 C CA . GLY A 1 125 ? 16.015 -3.934 -8.559 1.00 95.25 125 GLY A CA 1
ATOM 943 C C . GLY A 1 125 ? 15.254 -4.824 -7.573 1.00 95.25 125 GLY A C 1
ATOM 944 O O . GLY A 1 125 ? 15.425 -6.046 -7.504 1.00 95.25 125 GLY A O 1
ATOM 945 N N . SER A 1 126 ? 14.352 -4.196 -6.821 1.00 96.19 126 SER A N 1
ATOM 946 C CA . SER A 1 126 ? 13.415 -4.869 -5.919 1.00 96.19 126 SER A CA 1
ATOM 947 C C . SER A 1 126 ? 12.004 -4.325 -6.096 1.00 96.19 126 SER A C 1
ATOM 949 O O . SER A 1 126 ? 11.832 -3.192 -6.543 1.00 96.19 126 SER A O 1
ATOM 951 N N . HIS A 1 127 ? 10.996 -5.100 -5.717 1.00 96.75 127 HIS A N 1
ATOM 952 C CA . HIS A 1 127 ? 9.603 -4.661 -5.709 1.00 96.75 127 HIS A CA 1
ATOM 953 C C . HIS A 1 127 ? 8.914 -5.074 -4.418 1.00 96.75 127 HIS A C 1
ATOM 955 O O . HIS A 1 127 ? 9.307 -6.058 -3.786 1.00 96.75 127 HIS A O 1
ATOM 961 N N . GLU A 1 128 ? 7.876 -4.322 -4.056 1.00 96.62 128 GLU A N 1
ATOM 962 C CA . GLU A 1 128 ? 6.933 -4.739 -3.027 1.00 96.62 128 GLU A CA 1
ATOM 963 C C . GLU A 1 128 ? 6.245 -6.016 -3.516 1.00 96.62 128 GLU A C 1
ATOM 965 O O . GLU A 1 128 ? 5.502 -6.016 -4.501 1.00 96.62 128 GLU A O 1
ATOM 970 N N . HIS A 1 129 ? 6.564 -7.126 -2.863 1.00 96.69 129 HIS A N 1
ATOM 971 C CA . HIS A 1 129 ? 6.011 -8.433 -3.181 1.00 96.69 129 HIS A CA 1
ATOM 972 C C . HIS A 1 129 ? 4.743 -8.709 -2.388 1.00 96.69 129 HIS A C 1
ATOM 974 O O . HIS A 1 129 ? 3.881 -9.479 -2.802 1.00 96.69 129 HIS A O 1
ATOM 980 N N . ALA A 1 130 ? 4.641 -8.116 -1.207 1.00 96.81 130 ALA A N 1
ATOM 981 C CA . ALA A 1 130 ? 3.460 -8.257 -0.401 1.00 96.81 130 ALA A CA 1
ATOM 982 C C . ALA A 1 130 ? 3.391 -7.197 0.680 1.00 96.81 130 ALA A C 1
ATOM 984 O O . ALA A 1 130 ? 4.414 -6.665 1.110 1.00 96.81 130 ALA A O 1
ATOM 985 N N . PHE A 1 131 ? 2.188 -6.972 1.186 1.00 97.19 131 PHE A N 1
ATOM 986 C CA . PHE A 1 131 ? 1.994 -6.146 2.360 1.00 97.19 131 PHE A CA 1
ATOM 987 C C . PHE A 1 131 ? 0.826 -6.617 3.199 1.00 97.19 131 PHE A C 1
ATOM 989 O O . PHE A 1 131 ? -0.046 -7.363 2.738 1.00 97.19 131 PHE A O 1
ATOM 996 N N . ARG A 1 132 ? 0.804 -6.163 4.449 1.00 96.38 132 ARG A N 1
ATOM 997 C CA . ARG A 1 132 ? -0.340 -6.338 5.337 1.00 96.38 132 ARG A CA 1
ATOM 998 C C . ARG A 1 132 ? -0.787 -4.989 5.868 1.00 96.38 132 ARG A C 1
ATOM 1000 O O . ARG A 1 132 ? 0.026 -4.094 6.098 1.00 96.38 132 ARG A O 1
ATOM 1007 N N . LEU A 1 133 ? -2.094 -4.859 6.045 1.00 96.94 133 LEU A N 1
ATOM 1008 C CA . LEU A 1 133 ? -2.733 -3.707 6.666 1.00 96.94 133 LEU A CA 1
ATOM 1009 C C . LEU A 1 133 ? -3.637 -4.192 7.796 1.00 96.94 133 LEU A C 1
ATOM 1011 O O . LEU A 1 133 ? -4.603 -4.915 7.554 1.00 96.94 133 LEU A O 1
ATOM 1015 N N . ARG A 1 134 ? -3.356 -3.762 9.021 1.00 95.50 134 ARG A N 1
ATOM 1016 C CA . ARG A 1 134 ? -4.198 -4.010 10.192 1.00 95.50 134 ARG A CA 1
ATOM 1017 C C . ARG A 1 134 ? -4.851 -2.709 10.638 1.00 95.50 134 ARG A C 1
ATOM 1019 O O . ARG A 1 134 ? -4.205 -1.665 10.665 1.00 95.50 134 ARG A O 1
ATOM 1026 N N . LEU A 1 135 ? -6.137 -2.780 10.967 1.00 93.69 135 LEU A N 1
ATOM 1027 C CA . LEU A 1 135 ? -6.882 -1.686 11.584 1.00 93.69 135 LEU A CA 1
ATOM 1028 C C . LEU A 1 135 ? -6.947 -1.971 13.084 1.00 93.69 135 LEU A C 1
ATOM 1030 O O . LEU A 1 135 ? -7.657 -2.881 13.511 1.00 93.69 135 LEU A O 1
ATOM 1034 N N . ASP A 1 136 ? -6.199 -1.205 13.869 1.00 88.56 136 ASP A N 1
ATOM 1035 C CA . ASP A 1 136 ? -6.083 -1.378 15.311 1.00 88.56 136 ASP A CA 1
ATOM 1036 C C . ASP A 1 136 ? -7.060 -0.445 16.042 1.00 88.56 136 ASP A C 1
ATOM 1038 O O . ASP A 1 136 ? -7.163 0.758 15.775 1.00 88.56 136 ASP A O 1
ATOM 1042 N N . VAL A 1 137 ? -7.818 -1.003 16.988 1.00 78.31 137 VAL A N 1
ATOM 1043 C CA . VAL A 1 137 ? -8.786 -0.252 17.798 1.00 78.31 137 VAL A CA 1
ATOM 1044 C C . VAL A 1 137 ? -8.143 0.121 19.143 1.00 78.31 137 VAL A C 1
ATOM 1046 O O . VAL A 1 137 ? -7.601 -0.768 19.798 1.00 78.31 137 VAL A O 1
ATOM 1049 N N . PRO A 1 138 ? -8.248 1.381 19.619 1.00 73.31 138 PRO A N 1
ATOM 1050 C CA . PRO A 1 138 ? -8.941 2.513 19.003 1.00 73.31 138 PRO A CA 1
ATOM 1051 C C . PRO A 1 138 ? -8.024 3.402 18.140 1.00 73.31 138 PRO A C 1
ATOM 1053 O O . PRO A 1 138 ? -7.244 4.188 18.667 1.00 73.31 138 PRO A O 1
ATOM 1056 N N . GLY A 1 139 ? -8.219 3.376 16.817 1.00 85.81 139 GLY A N 1
ATOM 1057 C CA . GLY A 1 139 ? -7.837 4.480 15.926 1.00 85.81 139 GLY A CA 1
ATOM 1058 C C . GLY A 1 139 ? -6.394 4.490 15.422 1.00 85.81 139 GLY A C 1
ATOM 1059 O O . GLY A 1 139 ? -5.878 5.573 15.142 1.00 85.81 139 GLY A O 1
ATOM 1060 N N . ALA A 1 140 ? -5.770 3.324 15.270 1.00 94.38 140 ALA A N 1
ATOM 1061 C CA . ALA A 1 140 ? -4.466 3.173 14.633 1.00 94.38 140 ALA A CA 1
ATOM 1062 C C . ALA A 1 140 ? -4.558 2.262 13.399 1.00 94.38 140 ALA A C 1
ATOM 1064 O O . ALA A 1 140 ? -5.483 1.460 13.257 1.00 94.38 140 ALA A O 1
ATOM 1065 N N . ILE A 1 141 ? -3.592 2.390 12.497 1.00 96.19 141 ILE A N 1
ATOM 1066 C CA . ILE A 1 141 ? -3.343 1.410 11.440 1.00 96.19 141 ILE A CA 1
ATOM 1067 C C . ILE A 1 141 ? -1.908 0.917 11.552 1.00 96.19 141 ILE A C 1
ATOM 1069 O O . ILE A 1 141 ? -1.003 1.712 11.798 1.00 96.19 141 ILE A O 1
ATOM 1073 N N . THR A 1 142 ? -1.689 -0.372 11.327 1.00 96.19 142 THR A N 1
ATOM 1074 C CA . THR A 1 142 ? -0.348 -0.931 11.148 1.00 96.19 142 THR A CA 1
ATOM 1075 C C . THR A 1 142 ? -0.191 -1.408 9.715 1.00 96.19 142 THR A C 1
ATOM 1077 O O . THR A 1 142 ? -1.035 -2.144 9.198 1.00 96.19 142 THR A O 1
ATOM 1080 N N . ARG A 1 143 ? 0.894 -0.983 9.070 1.00 95.12 143 ARG A N 1
ATOM 1081 C CA . ARG A 1 143 ? 1.315 -1.422 7.738 1.00 95.12 143 ARG A CA 1
ATOM 1082 C C . ARG A 1 143 ? 2.647 -2.145 7.852 1.00 95.12 143 ARG A C 1
ATOM 1084 O O . ARG A 1 143 ? 3.521 -1.698 8.582 1.00 95.12 143 ARG A O 1
ATOM 1091 N N . ASN A 1 144 ? 2.807 -3.218 7.092 1.00 93.94 144 ASN A N 1
ATOM 1092 C CA . ASN A 1 144 ? 4.109 -3.825 6.832 1.00 93.94 144 ASN A CA 1
ATOM 1093 C C . ASN A 1 144 ? 4.270 -3.980 5.320 1.00 93.94 144 ASN A C 1
ATOM 1095 O O . ASN A 1 144 ? 3.292 -4.289 4.641 1.00 93.94 144 ASN A O 1
ATOM 1099 N N . GLU A 1 145 ? 5.487 -3.832 4.810 1.00 94.69 145 GLU A N 1
ATOM 1100 C CA . GLU A 1 145 ? 5.811 -4.095 3.406 1.00 94.69 145 GLU A CA 1
ATOM 1101 C C . GLU A 1 145 ? 6.943 -5.122 3.323 1.00 94.69 145 GLU A C 1
ATOM 1103 O O . GLU A 1 145 ? 7.921 -5.057 4.070 1.00 94.69 145 GLU A O 1
ATOM 1108 N N . THR A 1 146 ? 6.823 -6.070 2.399 1.00 95.44 146 THR A N 1
ATOM 1109 C CA . THR A 1 146 ? 7.843 -7.078 2.114 1.00 95.44 146 THR A CA 1
ATOM 1110 C C . THR A 1 146 ? 8.351 -6.875 0.701 1.00 95.44 146 THR A C 1
ATOM 1112 O O . THR A 1 146 ? 7.608 -7.034 -0.268 1.00 95.44 146 THR A O 1
ATOM 1115 N N . TYR A 1 147 ? 9.641 -6.568 0.584 1.00 94.75 147 TYR A N 1
ATOM 1116 C CA . TYR A 1 147 ? 10.318 -6.404 -0.697 1.00 94.75 147 TYR A CA 1
ATOM 1117 C C . TYR A 1 147 ? 11.157 -7.631 -1.025 1.00 94.75 147 TYR A C 1
ATOM 1119 O O . TYR A 1 147 ? 11.845 -8.176 -0.159 1.00 94.75 147 TYR A O 1
ATOM 1127 N N . ILE A 1 148 ? 11.155 -8.027 -2.296 1.00 95.19 148 ILE A N 1
ATOM 1128 C CA . ILE A 1 148 ? 12.088 -9.030 -2.817 1.00 95.19 148 ILE A CA 1
ATOM 1129 C C . ILE A 1 148 ? 12.829 -8.485 -4.032 1.00 95.19 148 ILE A C 1
ATOM 1131 O O . ILE A 1 148 ? 12.341 -7.602 -4.739 1.00 95.19 148 ILE A O 1
ATOM 1135 N N . ARG A 1 149 ? 14.007 -9.048 -4.301 1.00 95.81 149 ARG A N 1
ATOM 1136 C CA . ARG A 1 149 ? 14.749 -8.790 -5.537 1.00 95.81 149 ARG A CA 1
ATOM 1137 C C . ARG A 1 149 ? 13.957 -9.300 -6.746 1.00 95.81 149 ARG A C 1
ATOM 1139 O O . ARG A 1 149 ? 13.369 -10.383 -6.708 1.00 95.81 149 ARG A O 1
ATOM 1146 N N . ASN A 1 150 ? 13.981 -8.541 -7.835 1.00 95.69 150 ASN A N 1
ATOM 1147 C CA . ASN A 1 150 ? 13.320 -8.910 -9.083 1.00 95.69 150 ASN A CA 1
ATOM 1148 C C . ASN A 1 150 ? 13.802 -10.279 -9.594 1.00 95.69 150 ASN A C 1
ATOM 1150 O O . ASN A 1 150 ? 14.984 -10.612 -9.518 1.00 95.69 150 ASN A O 1
ATOM 1154 N N . GLY A 1 151 ? 12.867 -11.104 -10.074 1.00 92.19 151 GLY A N 1
ATOM 1155 C CA . GLY A 1 151 ? 13.149 -12.459 -10.566 1.00 92.19 151 GLY A CA 1
ATOM 1156 C C . GLY A 1 151 ? 13.553 -13.486 -9.498 1.00 92.19 151 GLY A C 1
ATOM 1157 O O . GLY A 1 151 ? 13.811 -14.639 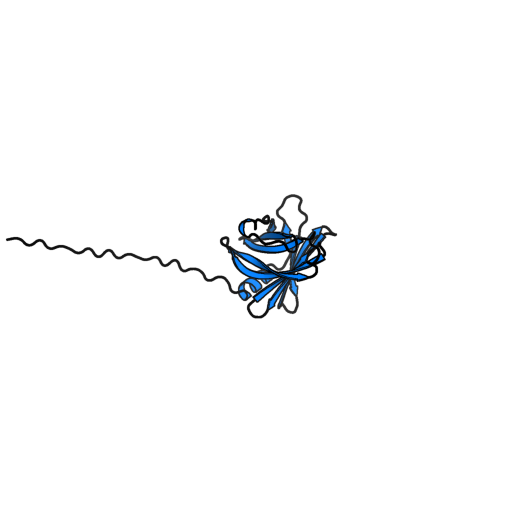-9.839 1.00 92.19 151 GLY A O 1
ATOM 1158 N N . SER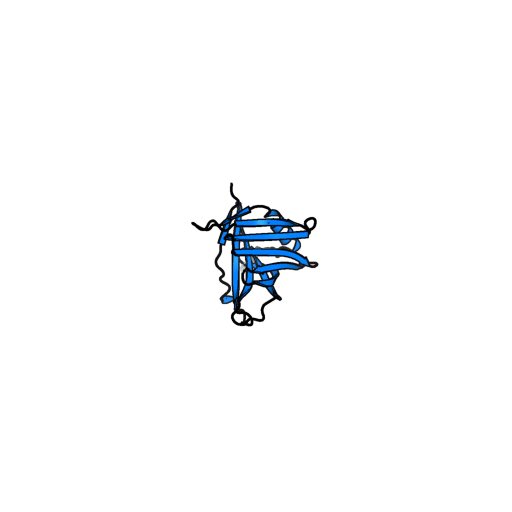 A 1 152 ? 13.608 -13.106 -8.218 1.00 93.06 152 SER A N 1
ATOM 1159 C CA . SER A 1 152 ? 13.958 -14.026 -7.132 1.00 93.06 152 SER A CA 1
ATOM 1160 C C . SER A 1 152 ? 12.757 -14.859 -6.682 1.00 93.06 152 SER A C 1
ATOM 1162 O O . SER A 1 152 ? 11.611 -14.427 -6.778 1.00 93.06 152 SER A O 1
ATOM 1164 N N . HIS A 1 153 ? 13.024 -16.053 -6.148 1.00 92.25 153 HIS A N 1
ATOM 1165 C CA . HIS A 1 153 ? 11.994 -16.897 -5.544 1.00 92.25 153 HIS A CA 1
ATOM 1166 C C . HIS A 1 153 ? 11.530 -16.310 -4.203 1.00 92.25 153 HIS A C 1
ATOM 1168 O O . HIS A 1 153 ? 12.353 -16.024 -3.330 1.00 92.25 153 HIS A O 1
ATOM 1174 N N . TYR A 1 154 ? 10.217 -16.179 -4.024 1.00 92.62 154 TYR A N 1
ATOM 1175 C CA . TYR A 1 154 ? 9.621 -15.729 -2.770 1.00 92.62 154 TYR A CA 1
ATOM 1176 C C . TYR A 1 154 ? 9.605 -16.849 -1.719 1.00 92.62 154 TYR A C 1
ATOM 1178 O O . TYR A 1 154 ? 9.137 -17.952 -1.985 1.00 92.62 154 TYR A O 1
ATOM 1186 N N . ASP A 1 155 ? 10.111 -16.567 -0.518 1.00 90.06 155 ASP A N 1
ATOM 1187 C CA . ASP A 1 155 ? 10.064 -17.471 0.636 1.00 90.06 155 ASP A CA 1
ATOM 1188 C C . ASP A 1 155 ? 9.099 -16.903 1.695 1.00 90.06 155 ASP A C 1
ATOM 1190 O O . ASP A 1 155 ? 9.469 -15.958 2.402 1.00 90.06 155 ASP A O 1
ATOM 1194 N N . PRO A 1 156 ? 7.883 -17.465 1.844 1.00 85.44 156 PRO A N 1
ATOM 1195 C CA . PRO A 1 156 ? 6.910 -17.005 2.833 1.00 85.44 156 PRO A CA 1
ATOM 1196 C C . PRO A 1 156 ? 7.426 -17.050 4.276 1.00 85.44 156 PRO A C 1
ATOM 1198 O O . PRO A 1 156 ? 6.977 -16.268 5.109 1.00 85.44 156 PRO A O 1
ATOM 1201 N N . ALA A 1 157 ? 8.393 -17.918 4.597 1.00 83.50 157 ALA A N 1
ATOM 1202 C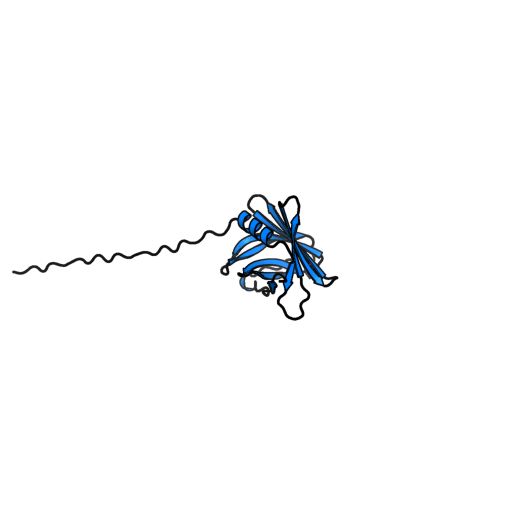 CA . ALA A 1 157 ? 8.967 -17.980 5.942 1.00 83.50 157 ALA A CA 1
ATOM 1203 C C . ALA A 1 157 ? 9.836 -16.753 6.277 1.00 83.50 157 ALA A C 1
ATOM 1205 O O . ALA A 1 157 ? 10.120 -16.485 7.447 1.00 83.50 157 ALA A O 1
ATOM 1206 N N . ARG A 1 158 ? 10.255 -15.995 5.256 1.00 78.94 158 ARG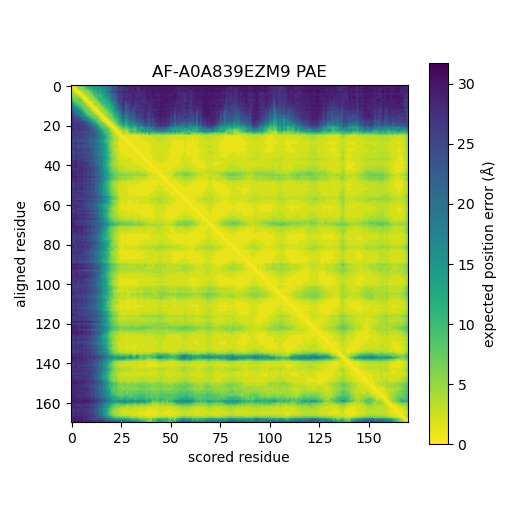 A N 1
ATOM 1207 C CA . ARG A 1 158 ? 11.048 -14.761 5.379 1.00 78.94 158 ARG A CA 1
ATOM 1208 C C . ARG A 1 158 ? 10.216 -13.495 5.215 1.00 78.94 158 ARG A C 1
ATOM 1210 O O . ARG A 1 158 ? 10.774 -12.403 5.179 1.00 78.94 158 ARG A O 1
ATOM 1217 N N . ASP A 1 159 ? 8.900 -13.632 5.122 1.00 81.12 159 ASP A N 1
ATOM 1218 C CA . ASP A 1 159 ? 7.955 -12.529 5.001 1.00 81.12 159 ASP A CA 1
ATOM 1219 C C . ASP A 1 159 ? 7.797 -11.785 6.335 1.00 81.12 159 ASP A C 1
ATOM 1221 O O . ASP A 1 159 ? 6.804 -11.927 7.054 1.00 81.12 159 ASP A O 1
ATOM 1225 N N . GLN A 1 160 ? 8.833 -11.031 6.692 1.00 70.00 160 GLN A N 1
ATOM 1226 C CA . GLN A 1 160 ? 8.964 -10.325 7.964 1.00 70.00 160 GLN A CA 1
ATOM 1227 C C . GLN A 1 160 ? 9.203 -8.832 7.745 1.00 70.00 160 GLN A C 1
ATOM 1229 O O . GLN A 1 160 ? 10.122 -8.257 8.325 1.00 70.00 160 GLN A O 1
ATOM 1234 N N . GLY A 1 161 ? 8.406 -8.205 6.873 1.00 80.75 161 GLY A N 1
ATOM 1235 C CA . GLY A 1 161 ? 8.405 -6.748 6.794 1.00 80.75 161 GLY A CA 1
ATOM 1236 C C . GLY A 1 161 ? 8.145 -6.134 8.173 1.00 80.75 161 GLY A C 1
ATOM 1237 O O . GLY A 1 161 ? 7.403 -6.699 8.977 1.00 80.75 161 GLY A O 1
ATOM 1238 N N . GLU A 1 162 ? 8.788 -5.005 8.452 1.00 88.69 162 GLU A N 1
ATOM 1239 C CA . GLU A 1 162 ? 8.649 -4.321 9.737 1.00 88.69 162 GLU A CA 1
ATOM 1240 C C . GLU A 1 162 ? 7.265 -3.674 9.848 1.00 88.69 162 GLU A C 1
ATOM 1242 O O . GLU A 1 162 ? 6.802 -3.022 8.912 1.00 88.69 162 GLU A O 1
ATOM 1247 N N . ASP A 1 163 ? 6.621 -3.843 11.003 1.00 93.25 163 ASP A N 1
ATOM 1248 C CA . ASP A 1 163 ? 5.375 -3.151 11.322 1.00 93.25 163 ASP A CA 1
ATOM 1249 C C . ASP A 1 163 ? 5.661 -1.657 11.561 1.00 93.25 163 ASP A C 1
ATOM 1251 O O . ASP A 1 163 ? 6.426 -1.282 12.456 1.00 93.25 163 ASP A O 1
ATOM 1255 N N . GLU A 1 164 ? 5.000 -0.792 10.795 1.00 95.06 164 GLU A N 1
ATOM 1256 C CA . GLU A 1 164 ? 4.924 0.646 11.034 1.00 95.06 164 GLU A CA 1
ATOM 1257 C C . GLU A 1 164 ? 3.490 1.020 11.416 1.00 95.06 164 GLU A C 1
ATOM 1259 O O . GLU A 1 164 ? 2.531 0.715 10.703 1.00 95.06 164 GLU A O 1
ATOM 1264 N N . THR A 1 165 ? 3.339 1.674 12.567 1.00 96.62 165 THR A N 1
ATOM 1265 C CA . THR A 1 165 ? 2.037 2.099 13.085 1.00 96.62 165 THR A CA 1
ATOM 1266 C C . THR A 1 165 ? 1.815 3.580 12.823 1.00 96.62 165 THR A C 1
ATOM 1268 O O . THR A 1 165 ? 2.711 4.405 13.017 1.00 96.62 165 THR A O 1
ATOM 1271 N N . PHE A 1 166 ? 0.589 3.917 12.440 1.00 97.06 166 PHE A N 1
ATOM 1272 C CA . PHE A 1 166 ? 0.146 5.274 12.183 1.00 97.06 166 PHE A CA 1
ATOM 1273 C C . PHE A 1 166 ? -1.138 5.576 12.944 1.00 97.06 166 PHE A C 1
ATOM 1275 O O . PHE A 1 166 ? -2.020 4.728 13.072 1.00 97.06 166 PHE A O 1
ATOM 1282 N N . GLU A 1 167 ? -1.265 6.814 13.399 1.00 96.56 167 GLU A N 1
ATOM 1283 C CA . GLU A 1 167 ? -2.435 7.309 14.120 1.00 96.56 167 GLU A CA 1
ATOM 1284 C C . GLU A 1 167 ? -2.970 8.573 13.451 1.00 96.56 167 GLU A C 1
ATOM 1286 O O . GLU A 1 167 ? -2.226 9.332 12.825 1.00 96.56 167 GLU A O 1
ATOM 1291 N N . ARG A 1 168 ? -4.271 8.826 13.589 1.00 92.44 168 ARG A N 1
ATOM 1292 C CA . ARG A 1 168 ? -4.842 10.110 13.171 1.00 92.44 168 ARG A CA 1
ATOM 1293 C C . ARG A 1 168 ? -4.357 11.206 14.113 1.00 92.44 168 ARG A C 1
ATOM 1295 O O . ARG A 1 168 ? -4.384 11.032 15.332 1.00 92.44 168 ARG A O 1
ATOM 1302 N N . THR A 1 169 ? -3.972 12.352 13.561 1.00 73.44 169 THR A N 1
ATOM 1303 C CA . THR A 1 169 ? -3.724 13.545 14.379 1.00 73.44 169 THR A CA 1
ATOM 1304 C C . THR A 1 169 ? -5.024 13.916 15.085 1.00 73.44 169 THR A C 1
ATOM 1306 O O . THR A 1 169 ? -6.065 14.030 14.436 1.00 73.44 169 THR A O 1
ATOM 1309 N N . ARG A 1 170 ? -4.972 14.019 16.415 1.00 59.50 170 ARG A N 1
ATOM 1310 C CA . ARG A 1 170 ? -6.097 14.487 17.232 1.00 59.50 170 ARG A CA 1
ATOM 1311 C C . ARG A 1 170 ? -6.350 1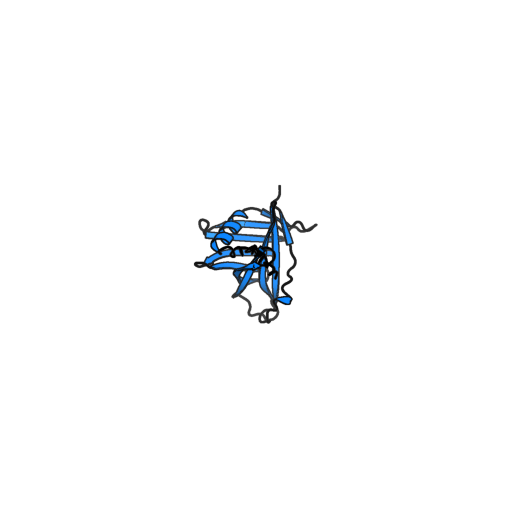5.973 17.035 1.00 59.50 170 ARG A C 1
ATOM 1313 O O . ARG A 1 170 ? -5.359 16.709 16.831 1.00 59.50 170 ARG A O 1
#

Organism: NCBI:txid328517

Sequence (170 aa):
MSIPRFALATALALSWSVAATAAPASKAVFEQLKSLAGDWHSTKKGSATVVNYRTIANGTTVVESWTMSPTRQSMTVYTMDGDRLLATHYCPQGNAPRLQFTSPDASGAYRFDFLDGANLQDPEGSHEHAFRLRLDVPGAITRNETYIRNGSHYDPARDQGEDETFERTR

pLDDT: mean 89.16, std 14.66, range [43.06, 98.94]

Mean predicted aligned error: 8.01 Å

Radius of gyration: 23.08 Å; Cα contacts (8 Å, |Δi|>4): 338; chains: 1; bounding box: 50×82×60 Å

Secondary structure (DSSP, 8-state):
--------------------PPPPPHHHHHHHHHHT-EEEEE-STT---EEEEEEEGGGTEEEEEEEEETTEEEEEEEEEETTEEEEEEE-TTS-EEEEEEEEE-TTS-EEEEEEEEES---TT-EEEEEEEEEEETTTEEEEEEEEEETTPPP-GGG--PPPEEEE---

Foldseek 3Di:
DDDDDDDDDDDDDDDPDPPDDDFDFLVVVLVVLQVQAAWWAWPPPPFRWIWHWHADPVRQKIKIKIPRDPLAIKIWIWHDDPRWIKIWIQGSLRKTWIWTFDGQDPVRWTKTATDGIPPLPDQQDKDFGIKTWDDDPPFKIWIFTDIDGRPDDDDPVPRCGDIIMIGDDD